Protein AF-A0A6G1DMB4-F1 (afdb_monomer_lite)

Foldseek 3Di:
DVVLVVVVVVQVVVCVVVVHPDDDCVVSVVLVVLQVCCCPVPVDGSVVSVVVVVVVVVVVPDPDDPDPPPDDPPPPDDDD

Organism: NCBI:txid110450

Sequence (80 aa):
MVECTKQTIGALRDAAVRGRREVEIGAHMTRLTGDIISRTEFNTSYDTGKRIFTYSRTCTASPPAPAATSGSPAARRHLT

pLDDT: mean 78.77, std 15.19, range [46.91, 94.94]

Structure (mmCIF, N/CA/C/O backbone):
data_AF-A0A6G1DMB4-F1
#
_entry.id   AF-A0A6G1DMB4-F1
#
loop_
_atom_site.group_PDB
_atom_site.id
_atom_site.type_symbol
_atom_site.label_atom_id
_atom_site.label_alt_id
_atom_site.label_comp_id
_atom_site.label_asym_id
_atom_site.label_entity_id
_atom_site.label_seq_id
_atom_site.pdbx_PDB_ins_code
_atom_site.Cartn_x
_atom_site.Cartn_y
_atom_site.Cartn_z
_atom_site.occupancy
_atom_site.B_iso_or_equiv
_atom_site.auth_seq_id
_atom_site.auth_comp_id
_atom_site.auth_asym_id
_atom_site.auth_atom_id
_atom_site.pdbx_PDB_model_num
ATOM 1 N N . MET A 1 1 ? -6.718 -4.852 1.112 1.00 68.06 1 MET A N 1
ATOM 2 C CA . MET A 1 1 ? -5.539 -5.744 1.112 1.00 68.06 1 MET A CA 1
ATOM 3 C C . MET A 1 1 ? -5.219 -6.264 -0.284 1.00 68.06 1 MET A C 1
ATOM 5 O O . MET A 1 1 ? -4.240 -5.795 -0.842 1.00 68.06 1 MET A O 1
ATOM 9 N N . VAL A 1 2 ? -6.056 -7.108 -0.904 1.00 78.94 2 VAL A N 1
ATOM 10 C CA . VAL A 1 2 ? -5.780 -7.683 -2.245 1.00 78.94 2 VAL A CA 1
ATOM 11 C C . VAL A 1 2 ? -5.543 -6.618 -3.329 1.00 78.94 2 VAL A C 1
ATOM 13 O O . VAL A 1 2 ? -4.588 -6.724 -4.091 1.00 78.94 2 VAL A O 1
ATOM 16 N N . GLU A 1 3 ? -6.348 -5.555 -3.360 1.00 80.81 3 GLU A N 1
ATOM 17 C CA . GLU A 1 3 ? -6.205 -4.491 -4.368 1.00 80.81 3 GLU A CA 1
ATOM 18 C C . GLU A 1 3 ? -4.918 -3.668 -4.215 1.00 80.81 3 GLU A C 1
ATOM 20 O O . GLU A 1 3 ? -4.286 -3.325 -5.211 1.00 80.81 3 GLU A O 1
ATOM 25 N N . CYS A 1 4 ? -4.471 -3.407 -2.981 1.00 78.75 4 CYS A N 1
ATOM 26 C CA . CYS A 1 4 ? -3.202 -2.713 -2.743 1.00 78.75 4 CYS A CA 1
ATOM 27 C C . CYS A 1 4 ? -2.024 -3.559 -3.242 1.00 78.75 4 CYS A C 1
ATOM 29 O O . CYS A 1 4 ? -1.144 -3.049 -3.927 1.00 78.75 4 CYS A O 1
ATOM 31 N N . THR A 1 5 ? -2.042 -4.863 -2.957 1.00 84.75 5 THR A N 1
ATOM 32 C CA . THR A 1 5 ? -1.012 -5.802 -3.414 1.00 84.75 5 THR A CA 1
ATOM 33 C C . THR A 1 5 ? -0.992 -5.931 -4.938 1.00 84.75 5 THR A C 1
ATOM 35 O O . THR A 1 5 ? 0.084 -5.911 -5.533 1.00 84.75 5 THR A O 1
ATOM 38 N N . LYS A 1 6 ? -2.161 -6.001 -5.592 1.00 89.50 6 LYS A N 1
ATOM 39 C CA . LYS A 1 6 ? -2.265 -6.010 -7.062 1.00 89.50 6 LYS A CA 1
ATOM 40 C C . LYS A 1 6 ? -1.645 -4.757 -7.685 1.00 89.50 6 LYS A C 1
ATOM 42 O O . LYS A 1 6 ? -0.906 -4.881 -8.657 1.00 89.50 6 LYS A O 1
ATOM 47 N N . GLN A 1 7 ? -1.899 -3.578 -7.110 1.00 86.31 7 GLN A N 1
ATOM 48 C CA . GLN A 1 7 ? -1.305 -2.318 -7.573 1.00 86.31 7 GLN A CA 1
ATOM 49 C C . GLN A 1 7 ? 0.223 -2.332 -7.454 1.00 86.31 7 GLN A C 1
ATOM 51 O O . GLN A 1 7 ? 0.901 -1.973 -8.413 1.00 86.31 7 GLN A O 1
ATOM 56 N N . THR A 1 8 ? 0.772 -2.807 -6.331 1.00 87.06 8 THR A N 1
ATOM 57 C CA . THR A 1 8 ? 2.229 -2.931 -6.151 1.00 87.06 8 THR A CA 1
ATOM 58 C C . THR A 1 8 ? 2.843 -3.887 -7.170 1.00 87.06 8 THR A C 1
ATOM 60 O O . THR A 1 8 ? 3.843 -3.560 -7.800 1.00 87.06 8 THR A O 1
ATOM 63 N N . ILE A 1 9 ? 2.236 -5.061 -7.373 1.00 90.75 9 ILE A N 1
ATOM 64 C CA . ILE A 1 9 ? 2.718 -6.046 -8.353 1.00 90.75 9 ILE A CA 1
ATOM 65 C C . ILE A 1 9 ? 2.662 -5.470 -9.772 1.00 90.75 9 ILE A C 1
ATOM 67 O O . ILE A 1 9 ? 3.590 -5.687 -10.549 1.00 90.75 9 ILE A O 1
ATOM 71 N N . GLY A 1 10 ? 1.606 -4.723 -10.107 1.00 90.94 10 GLY A N 1
ATOM 72 C CA . GLY A 1 10 ? 1.503 -4.000 -11.374 1.00 90.94 10 GLY A CA 1
ATOM 73 C C . GLY A 1 10 ? 2.656 -3.013 -11.562 1.00 90.94 10 GLY A C 1
ATOM 74 O O . GLY A 1 10 ? 3.382 -3.107 -12.546 1.00 90.94 10 GLY A O 1
ATOM 75 N N . ALA A 1 11 ? 2.901 -2.152 -10.570 1.00 87.38 11 ALA A N 1
ATOM 76 C CA . ALA A 1 11 ? 3.996 -1.182 -10.606 1.00 87.38 11 ALA A CA 1
ATOM 77 C C . ALA A 1 11 ? 5.379 -1.849 -10.752 1.00 87.38 11 ALA A C 1
ATOM 79 O O . ALA A 1 11 ? 6.216 -1.377 -11.521 1.00 87.38 11 ALA A O 1
ATOM 80 N N . LEU A 1 12 ? 5.608 -2.974 -10.064 1.00 89.88 12 LEU A N 1
ATOM 81 C CA . LEU A 1 12 ? 6.843 -3.756 -10.183 1.00 89.88 12 LEU A CA 1
ATOM 82 C C . LEU A 1 12 ? 7.014 -4.353 -11.586 1.00 89.88 12 LEU A C 1
ATOM 84 O O . LEU A 1 12 ? 8.104 -4.285 -12.153 1.00 89.88 12 LEU A O 1
ATOM 88 N N . ARG A 1 13 ? 5.945 -4.912 -12.165 1.00 93.19 13 ARG A N 1
ATOM 89 C CA . ARG A 1 13 ? 5.967 -5.458 -13.532 1.00 93.19 13 ARG A CA 1
ATOM 90 C C . ARG A 1 13 ? 6.260 -4.372 -14.560 1.00 93.19 13 ARG A C 1
ATOM 92 O O . ARG A 1 13 ? 7.129 -4.564 -15.406 1.00 93.19 13 ARG A O 1
ATOM 99 N N . ASP A 1 14 ? 5.594 -3.229 -14.458 1.00 92.50 14 ASP A N 1
ATOM 100 C CA . ASP A 1 14 ? 5.790 -2.112 -15.384 1.00 92.50 14 ASP A CA 1
ATOM 101 C C . ASP A 1 14 ? 7.209 -1.545 -15.299 1.00 92.50 14 ASP A C 1
ATOM 103 O O . ASP A 1 14 ? 7.821 -1.221 -16.319 1.00 92.50 14 ASP A O 1
ATOM 107 N N . ALA A 1 15 ? 7.761 -1.446 -14.089 1.00 89.88 15 ALA A N 1
ATOM 108 C CA . ALA A 1 15 ? 9.140 -1.028 -13.889 1.00 89.88 15 ALA A CA 1
ATOM 109 C C . ALA A 1 15 ? 10.136 -2.019 -14.508 1.00 89.88 15 ALA A C 1
ATOM 111 O O . ALA A 1 15 ? 11.066 -1.586 -15.192 1.00 89.88 15 ALA A O 1
ATOM 112 N N . ALA A 1 16 ? 9.901 -3.325 -14.341 1.00 91.12 16 ALA A N 1
ATOM 113 C CA . ALA A 1 16 ? 10.723 -4.371 -14.941 1.00 91.12 16 ALA A CA 1
ATOM 114 C C . ALA A 1 16 ? 10.688 -4.316 -16.478 1.00 91.12 16 ALA A C 1
ATOM 116 O O . ALA A 1 16 ? 11.741 -4.340 -17.112 1.00 91.12 16 ALA A O 1
ATOM 117 N N . VAL A 1 17 ? 9.502 -4.154 -17.083 1.00 94.94 17 VAL A N 1
ATOM 118 C CA . VAL A 1 17 ? 9.345 -3.996 -18.545 1.00 94.94 17 VAL A CA 1
ATOM 119 C C . VAL A 1 17 ? 10.086 -2.758 -19.060 1.00 94.94 17 VAL A C 1
ATOM 121 O O . VAL A 1 17 ? 10.657 -2.780 -20.146 1.00 94.94 17 VAL A O 1
ATOM 124 N N . ARG A 1 18 ? 10.131 -1.680 -18.271 1.00 94.06 18 ARG A N 1
ATOM 125 C CA . ARG A 1 18 ? 10.858 -0.443 -18.603 1.00 94.06 18 ARG A CA 1
ATOM 126 C C . ARG A 1 18 ? 12.361 -0.510 -18.297 1.00 94.06 18 ARG A C 1
ATOM 128 O O . ARG A 1 18 ? 13.033 0.515 -18.388 1.00 94.06 18 ARG A O 1
ATOM 135 N N . GLY A 1 19 ? 12.887 -1.673 -17.902 1.00 92.88 19 GLY A N 1
ATOM 136 C CA . GLY A 1 19 ? 14.304 -1.870 -17.585 1.00 92.88 19 GLY A CA 1
ATOM 137 C C . GLY A 1 19 ? 14.773 -1.155 -16.314 1.00 92.88 19 GLY A C 1
ATOM 138 O O . GLY A 1 19 ? 15.977 -0.992 -16.106 1.00 92.88 19 GLY A O 1
ATOM 139 N N . ARG A 1 20 ? 13.848 -0.704 -15.456 1.00 90.06 20 ARG A N 1
ATOM 140 C CA . ARG A 1 20 ? 14.203 -0.121 -14.158 1.00 90.06 20 ARG A CA 1
ATOM 141 C C . ARG A 1 20 ? 14.594 -1.234 -13.195 1.00 90.06 20 ARG A C 1
ATOM 143 O O . ARG A 1 20 ? 13.922 -2.257 -13.112 1.00 90.06 20 ARG A O 1
ATOM 150 N N . ARG A 1 21 ? 15.672 -1.006 -12.445 1.00 87.31 21 ARG A N 1
ATOM 151 C CA . ARG A 1 21 ? 16.175 -1.940 -11.424 1.00 87.31 21 ARG A CA 1
ATOM 152 C C . ARG A 1 21 ? 15.664 -1.635 -10.014 1.00 87.31 21 ARG A C 1
ATOM 154 O O . ARG A 1 21 ? 15.795 -2.479 -9.139 1.00 87.31 21 ARG A O 1
ATOM 161 N N . GLU A 1 22 ? 15.052 -0.468 -9.817 1.00 87.56 22 GLU A N 1
ATOM 162 C CA . GLU A 1 22 ? 14.553 0.007 -8.524 1.00 87.56 22 GLU A CA 1
ATOM 163 C C . GLU A 1 22 ? 13.144 0.596 -8.664 1.00 87.56 22 GLU A C 1
ATOM 165 O O . GLU A 1 22 ? 12.807 1.208 -9.686 1.00 87.56 22 GLU A O 1
ATOM 170 N N . VAL A 1 23 ? 12.317 0.396 -7.632 1.00 84.56 23 VAL A N 1
ATOM 171 C CA . VAL A 1 23 ? 10.918 0.840 -7.575 1.00 84.56 23 VAL A CA 1
ATOM 172 C C . VAL A 1 23 ? 10.601 1.353 -6.178 1.00 84.56 23 VAL A C 1
ATOM 174 O O . VAL A 1 23 ? 10.892 0.686 -5.187 1.00 84.56 23 VAL A O 1
ATOM 177 N N . GLU A 1 24 ? 9.959 2.516 -6.106 1.00 87.19 24 GLU A N 1
ATOM 178 C CA . GLU A 1 24 ? 9.458 3.075 -4.853 1.00 87.19 24 GLU A CA 1
ATOM 179 C C . GLU A 1 24 ? 8.262 2.255 -4.347 1.00 87.19 24 GLU A C 1
ATOM 181 O O . GLU A 1 24 ? 7.208 2.209 -4.985 1.00 87.19 24 GLU A O 1
ATOM 186 N N . ILE A 1 25 ? 8.418 1.606 -3.190 1.00 88.56 25 ILE A N 1
ATOM 187 C CA . ILE A 1 25 ? 7.372 0.775 -2.571 1.00 88.56 25 ILE A CA 1
ATOM 188 C C . ILE A 1 25 ? 6.790 1.384 -1.291 1.00 88.56 25 ILE A C 1
ATOM 190 O O . ILE A 1 25 ? 5.784 0.884 -0.788 1.00 88.56 25 ILE A O 1
ATOM 194 N N . GLY A 1 26 ? 7.377 2.454 -0.748 1.00 90.31 26 GLY A N 1
ATOM 195 C CA . GLY A 1 26 ? 7.019 3.011 0.556 1.00 90.31 26 GLY A CA 1
ATOM 196 C C . GLY A 1 26 ? 5.563 3.463 0.630 1.00 90.31 26 GLY A C 1
ATOM 197 O O . GLY A 1 26 ? 4.863 3.157 1.598 1.00 90.31 26 GLY A O 1
ATOM 198 N N . ALA A 1 27 ? 5.054 4.105 -0.424 1.00 87.81 27 ALA A N 1
ATOM 199 C CA . ALA A 1 27 ? 3.646 4.498 -0.511 1.00 87.81 27 ALA A CA 1
ATOM 200 C C . ALA A 1 27 ? 2.695 3.285 -0.494 1.00 87.81 27 ALA A C 1
ATOM 202 O O . ALA A 1 27 ? 1.669 3.295 0.193 1.00 87.81 27 ALA A O 1
ATOM 203 N N . HIS A 1 28 ? 3.060 2.210 -1.197 1.00 87.75 28 HIS A N 1
ATOM 204 C CA . HIS A 1 28 ? 2.295 0.965 -1.208 1.00 87.75 28 HIS A CA 1
ATOM 205 C C . HIS A 1 28 ? 2.309 0.277 0.161 1.00 87.75 28 HIS A C 1
ATOM 207 O O . HIS A 1 28 ? 1.258 -0.149 0.642 1.00 87.75 28 HIS A O 1
ATOM 213 N N . MET A 1 29 ? 3.472 0.221 0.814 1.00 90.19 29 MET A N 1
ATOM 214 C CA . MET A 1 29 ? 3.616 -0.355 2.152 1.00 90.19 29 MET A CA 1
ATOM 215 C C . MET A 1 29 ? 2.844 0.450 3.194 1.00 90.19 29 MET A C 1
ATOM 217 O O . MET A 1 29 ? 2.129 -0.125 4.006 1.00 90.19 29 MET A O 1
ATOM 221 N N . THR A 1 30 ? 2.890 1.779 3.119 1.00 91.19 30 THR A N 1
ATOM 222 C CA . THR A 1 30 ? 2.121 2.667 4.001 1.00 91.19 30 THR A CA 1
ATOM 223 C C . THR A 1 30 ? 0.622 2.393 3.891 1.00 91.19 30 THR A C 1
ATOM 225 O O . THR A 1 30 ? -0.079 2.304 4.903 1.00 91.19 30 THR A O 1
ATOM 228 N N . ARG A 1 31 ? 0.118 2.224 2.663 1.00 88.88 31 ARG A N 1
ATOM 229 C CA . ARG A 1 31 ? -1.291 1.900 2.432 1.00 88.88 31 ARG A CA 1
ATOM 230 C C . ARG A 1 31 ? -1.640 0.506 2.941 1.00 88.88 31 ARG A C 1
ATOM 232 O O . ARG A 1 31 ? -2.638 0.377 3.639 1.00 88.88 31 ARG A O 1
ATOM 239 N N . LEU A 1 32 ? -0.828 -0.508 2.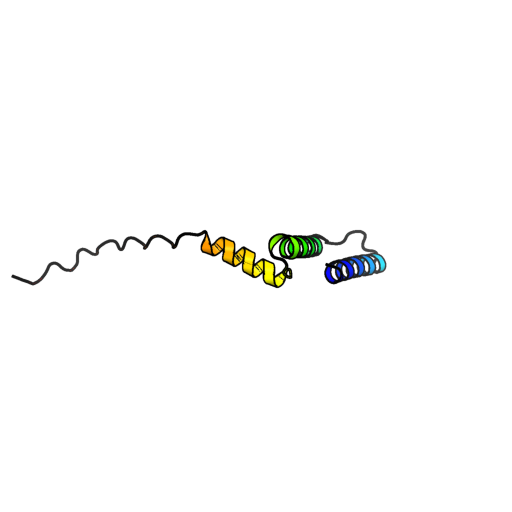636 1.00 89.94 32 LEU A N 1
ATOM 240 C CA . LEU A 1 32 ? -1.053 -1.885 3.085 1.00 89.94 32 LEU A CA 1
ATOM 241 C C . LEU A 1 32 ? -1.073 -1.988 4.614 1.00 89.94 32 LEU A C 1
ATOM 243 O O . LEU A 1 32 ? -2.017 -2.544 5.169 1.00 89.94 32 LEU A O 1
ATOM 247 N N . THR A 1 33 ? -0.075 -1.413 5.287 1.00 90.62 33 THR A N 1
ATOM 248 C CA . THR A 1 33 ? 0.023 -1.400 6.751 1.00 90.62 33 THR A CA 1
ATOM 249 C C . THR A 1 33 ? -1.189 -0.726 7.378 1.00 90.62 33 THR A C 1
ATOM 251 O O . THR A 1 33 ? -1.791 -1.272 8.300 1.00 90.62 33 THR A O 1
ATOM 254 N N . GLY A 1 34 ? -1.607 0.428 6.855 1.00 89.88 34 GLY A N 1
ATOM 255 C CA . GLY A 1 34 ? -2.800 1.090 7.369 1.00 89.88 34 GLY A CA 1
ATOM 256 C C . GLY A 1 34 ? -4.081 0.286 7.135 1.00 89.88 34 GLY A C 1
ATOM 257 O O . GLY A 1 34 ? -4.965 0.303 7.986 1.00 89.88 34 GLY A O 1
ATOM 258 N N . ASP A 1 35 ? -4.190 -0.431 6.016 1.00 89.69 35 ASP A N 1
ATOM 259 C CA . ASP A 1 35 ? -5.318 -1.323 5.722 1.00 89.69 35 ASP A CA 1
ATOM 260 C C . ASP A 1 35 ? -5.368 -2.510 6.705 1.00 89.69 35 ASP A C 1
ATOM 262 O O . ASP A 1 35 ? -6.457 -2.916 7.105 1.00 89.69 35 ASP A O 1
ATOM 266 N N . ILE A 1 36 ? -4.208 -3.043 7.119 1.00 91.19 36 ILE A N 1
ATOM 267 C CA . ILE A 1 36 ? -4.100 -4.090 8.149 1.00 91.19 36 ILE A CA 1
ATOM 268 C C . ILE A 1 36 ? -4.572 -3.546 9.496 1.00 91.19 36 ILE A C 1
ATOM 270 O O . ILE A 1 36 ? -5.535 -4.075 10.039 1.00 91.19 36 ILE A O 1
ATOM 274 N N . ILE A 1 37 ? -3.973 -2.454 9.983 1.00 91.00 37 ILE A N 1
ATOM 275 C CA . ILE A 1 37 ? -4.324 -1.840 11.277 1.00 91.00 37 ILE A CA 1
ATOM 276 C C . ILE A 1 37 ? -5.818 -1.506 11.331 1.00 91.00 37 ILE A C 1
ATOM 278 O O . ILE A 1 37 ? -6.506 -1.813 12.300 1.00 91.00 37 ILE A O 1
ATOM 282 N N . SER A 1 38 ? -6.349 -0.908 10.262 1.00 92.38 38 SER A N 1
ATOM 283 C CA . SER A 1 38 ? -7.760 -0.512 10.208 1.00 92.38 38 SER A CA 1
ATOM 284 C C . SER A 1 38 ? -8.704 -1.709 10.320 1.00 92.38 38 SER A C 1
ATOM 286 O O . SER A 1 38 ? -9.773 -1.592 10.921 1.00 92.38 38 SER A O 1
ATOM 288 N N . ARG A 1 39 ? -8.314 -2.862 9.765 1.00 90.25 39 ARG A N 1
ATOM 289 C CA . ARG A 1 39 ? -9.091 -4.101 9.841 1.00 90.25 39 ARG A CA 1
ATOM 290 C C . ARG A 1 39 ? -8.920 -4.819 11.174 1.00 90.25 39 ARG A C 1
ATOM 292 O O . ARG A 1 39 ? -9.908 -5.341 11.668 1.00 90.25 39 ARG A O 1
ATOM 299 N N . THR A 1 40 ? -7.714 -4.863 11.738 1.00 92.88 40 THR A N 1
ATOM 300 C CA . THR A 1 40 ? -7.463 -5.587 12.994 1.00 92.88 40 THR A CA 1
ATOM 301 C C . THR A 1 40 ? -8.039 -4.849 14.193 1.00 92.88 40 THR A C 1
ATOM 303 O O . THR A 1 40 ? -8.737 -5.459 14.992 1.00 92.88 40 THR A O 1
ATOM 306 N N . GLU A 1 41 ? -7.811 -3.538 14.281 1.00 90.25 41 GLU A N 1
ATOM 307 C CA . GLU A 1 41 ? -8.192 -2.747 15.457 1.00 90.25 41 GLU A CA 1
ATOM 308 C C . GLU A 1 41 ? -9.640 -2.263 15.394 1.00 90.25 41 GLU A C 1
ATOM 310 O O . GLU A 1 41 ? -10.314 -2.151 16.415 1.00 90.25 41 GLU A O 1
ATOM 315 N N . PHE A 1 42 ? -10.131 -1.961 14.189 1.00 88.44 42 PHE A N 1
ATOM 316 C CA . PHE A 1 42 ? -11.421 -1.290 14.015 1.00 88.44 42 PHE A CA 1
ATOM 317 C C . PHE A 1 42 ? -12.399 -2.059 13.123 1.00 88.44 42 PHE A C 1
ATOM 319 O O . PHE A 1 42 ? -13.535 -1.620 12.960 1.00 88.44 42 PHE A O 1
ATOM 326 N N . ASN A 1 43 ? -11.985 -3.181 12.521 1.00 91.81 43 ASN A N 1
ATOM 327 C CA . ASN A 1 43 ? -12.766 -3.910 11.515 1.00 91.81 43 ASN A CA 1
ATOM 328 C C . ASN A 1 43 ? -13.272 -3.005 10.368 1.00 91.81 43 ASN A C 1
ATOM 330 O O . ASN A 1 43 ? -14.406 -3.114 9.902 1.00 91.81 43 ASN A O 1
ATOM 334 N N . THR A 1 44 ? -12.427 -2.074 9.912 1.00 91.56 44 THR A N 1
ATOM 335 C CA . THR A 1 44 ? -12.757 -1.088 8.868 1.00 91.56 44 THR A CA 1
ATOM 336 C C . THR A 1 44 ? -11.748 -1.082 7.713 1.00 91.56 44 THR A C 1
ATOM 338 O O . THR A 1 44 ? -10.709 -1.738 7.755 1.00 91.56 44 THR A O 1
ATOM 341 N N . SER A 1 45 ? -12.051 -0.342 6.640 1.00 89.12 45 SER A N 1
ATOM 342 C CA . SER A 1 45 ? -11.108 -0.073 5.543 1.00 89.12 45 SER A CA 1
ATOM 343 C C . SER A 1 45 ? -10.06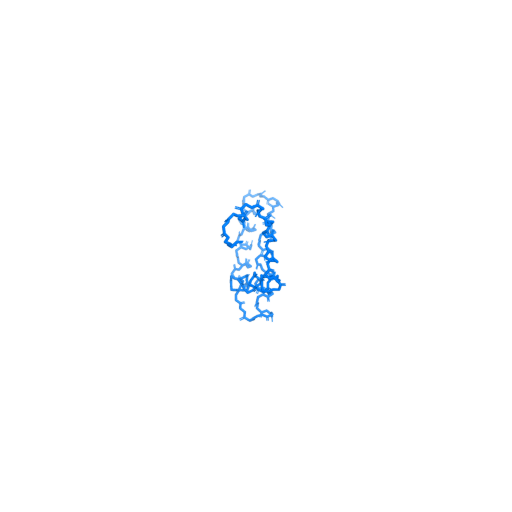7 0.982 5.924 1.00 89.12 45 SER A C 1
ATOM 345 O O . SER A 1 45 ? -10.334 1.810 6.790 1.00 89.12 45 SER A O 1
ATOM 347 N N . TYR A 1 46 ? -8.928 1.030 5.221 1.00 86.94 46 TYR A N 1
ATOM 348 C CA . TYR A 1 46 ? -7.898 2.063 5.405 1.00 86.94 46 TYR A CA 1
ATOM 349 C C . TYR A 1 46 ? -8.434 3.502 5.463 1.00 86.94 46 TYR A C 1
ATOM 351 O O . TYR A 1 46 ? -8.072 4.257 6.362 1.00 86.94 46 TYR A O 1
ATOM 359 N N . ASP A 1 47 ? -9.309 3.900 4.533 1.00 89.06 47 ASP A N 1
ATOM 360 C CA . ASP A 1 47 ? -9.852 5.266 4.499 1.00 89.06 47 ASP A CA 1
ATOM 361 C C . ASP A 1 47 ? -10.751 5.566 5.706 1.00 89.06 47 ASP A C 1
ATOM 363 O O . ASP A 1 47 ? -10.753 6.677 6.238 1.00 89.06 47 ASP A O 1
ATOM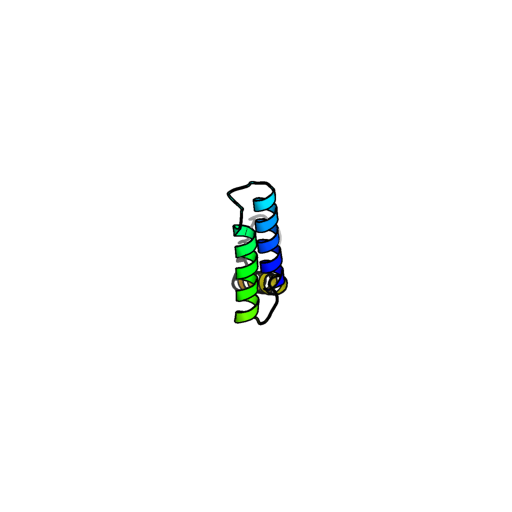 367 N N . THR A 1 48 ? -11.488 4.564 6.191 1.00 89.56 48 THR A N 1
ATOM 368 C CA . THR A 1 48 ? -12.296 4.715 7.404 1.00 89.56 48 THR A CA 1
ATOM 369 C C . THR A 1 48 ? -11.425 4.717 8.653 1.00 89.56 48 THR A C 1
ATOM 371 O O . THR A 1 48 ? -11.567 5.619 9.476 1.00 89.56 48 THR A O 1
ATOM 374 N N . GLY A 1 49 ? -10.470 3.795 8.755 1.00 87.31 49 GLY A N 1
ATOM 375 C CA . GLY A 1 49 ? -9.531 3.720 9.867 1.00 87.31 49 GLY A CA 1
ATOM 376 C C . GLY A 1 49 ? -8.647 4.958 9.991 1.00 87.31 49 GLY A C 1
ATOM 377 O O . GLY A 1 49 ? -8.411 5.407 11.106 1.00 87.31 49 GLY A O 1
ATOM 378 N N . LYS A 1 50 ? -8.252 5.609 8.884 1.00 87.56 50 LYS A N 1
ATOM 379 C CA . LYS A 1 50 ? -7.588 6.925 8.938 1.00 87.56 50 LYS A CA 1
ATOM 380 C C . LYS A 1 50 ? -8.412 7.957 9.689 1.00 87.56 50 LYS A C 1
ATOM 382 O O . LYS A 1 50 ? -7.880 8.642 10.553 1.00 87.56 50 LYS A O 1
ATOM 387 N N . ARG A 1 51 ? -9.702 8.072 9.362 1.00 90.19 51 ARG A N 1
ATOM 388 C CA . ARG A 1 51 ? -10.597 9.036 10.018 1.00 90.19 51 ARG A CA 1
ATOM 389 C C . ARG A 1 51 ? -10.748 8.711 11.499 1.00 90.19 51 ARG A C 1
ATOM 391 O O . ARG A 1 51 ? -10.689 9.625 12.311 1.00 90.19 51 ARG A O 1
ATOM 398 N N . ILE A 1 52 ? -10.874 7.428 11.841 1.00 87.12 52 ILE A N 1
ATOM 399 C CA . ILE A 1 52 ? -10.941 6.962 13.232 1.00 87.12 52 ILE A CA 1
ATOM 400 C C . ILE A 1 52 ? -9.649 7.309 13.977 1.00 87.12 52 ILE A C 1
ATOM 402 O O . ILE A 1 52 ? -9.711 7.872 15.063 1.00 87.12 52 ILE A O 1
ATOM 406 N N . PHE A 1 53 ? -8.483 7.050 13.387 1.00 81.62 53 PHE A N 1
ATOM 407 C CA . PHE A 1 53 ? -7.190 7.357 13.995 1.00 81.62 53 PHE A CA 1
ATOM 408 C C . PHE A 1 53 ? -6.991 8.865 14.194 1.00 81.62 53 PHE A C 1
ATOM 410 O O . PHE A 1 53 ? -6.575 9.303 15.267 1.00 81.62 53 PHE A O 1
ATOM 417 N N . THR A 1 54 ? -7.335 9.679 13.191 1.00 84.06 54 THR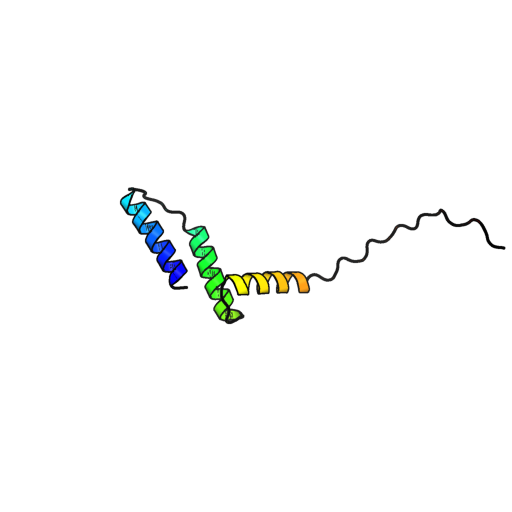 A N 1
ATOM 418 C CA . THR A 1 54 ? -7.310 11.143 13.306 1.00 84.06 54 THR A CA 1
ATOM 419 C C . THR A 1 54 ? -8.248 11.617 14.410 1.00 84.06 54 THR A C 1
ATOM 421 O O . THR A 1 54 ? -7.817 12.372 15.277 1.00 84.06 54 THR A O 1
ATOM 424 N N . TYR A 1 55 ? -9.493 11.135 14.417 1.00 79.88 55 TYR A N 1
ATOM 425 C CA . TYR A 1 55 ? -10.489 11.494 15.422 1.00 79.88 55 TYR A CA 1
ATOM 426 C C . TYR A 1 55 ? -10.048 11.095 16.836 1.00 79.88 55 TYR A C 1
ATOM 428 O O . TYR A 1 55 ? -10.059 11.921 17.747 1.00 79.88 55 TYR A O 1
ATOM 436 N N . SER A 1 56 ? -9.572 9.857 17.005 1.00 72.31 56 SER A N 1
ATOM 437 C CA . SER A 1 56 ? -9.042 9.340 18.268 1.00 72.31 56 SER A CA 1
ATOM 438 C C . SER A 1 56 ? -7.923 10.224 18.806 1.00 72.31 56 SER A C 1
ATOM 440 O O . SER A 1 56 ? -7.887 10.507 19.999 1.00 72.31 56 SER A O 1
ATOM 442 N N . ARG A 1 57 ? -7.029 10.700 17.935 1.00 75.69 57 ARG A N 1
ATOM 443 C CA . ARG A 1 57 ? -5.920 11.575 18.319 1.00 75.69 57 ARG A CA 1
ATOM 444 C C . ARG A 1 57 ? -6.390 12.985 18.697 1.00 75.69 57 ARG A C 1
ATOM 446 O O . ARG A 1 57 ? -5.804 13.604 19.583 1.00 75.69 57 ARG A O 1
ATOM 453 N N . THR A 1 58 ? -7.433 13.499 18.045 1.00 75.75 58 THR A N 1
ATOM 454 C CA . THR A 1 58 ? -7.989 14.828 18.344 1.00 75.75 58 THR A CA 1
ATOM 455 C C . THR A 1 58 ? -8.871 14.850 19.588 1.00 75.75 58 THR A C 1
ATOM 457 O O . THR A 1 58 ? -8.895 15.863 20.271 1.00 75.75 58 THR A O 1
ATOM 460 N N . CYS A 1 59 ? -9.547 13.751 19.935 1.00 60.31 59 CYS A N 1
ATOM 461 C CA . CYS A 1 59 ? -10.349 13.674 21.161 1.00 60.31 59 CYS A CA 1
ATOM 462 C C . CYS A 1 59 ? -9.508 13.509 22.433 1.00 60.31 59 CYS A C 1
ATOM 464 O O . CYS A 1 59 ? -9.956 13.900 23.505 1.00 60.31 59 CYS A O 1
ATOM 466 N N . THR A 1 60 ? -8.287 12.971 22.333 1.00 58.91 60 THR A N 1
ATOM 467 C CA . THR A 1 60 ? -7.339 12.918 23.462 1.00 58.91 60 THR A CA 1
ATOM 468 C C . THR A 1 60 ? -6.586 14.229 23.684 1.00 58.91 60 THR A C 1
ATOM 470 O O . THR A 1 60 ? -5.922 14.389 24.706 1.00 58.91 60 THR A O 1
ATOM 473 N N . ALA A 1 61 ? -6.662 15.171 22.739 1.00 59.06 61 ALA A N 1
ATOM 474 C CA . ALA A 1 61 ? -6.204 16.528 22.976 1.00 59.06 61 ALA A CA 1
ATOM 475 C C . ALA A 1 61 ? -7.296 17.250 23.773 1.00 59.06 61 ALA A C 1
ATOM 477 O O . ALA A 1 61 ? -8.329 17.622 23.218 1.00 59.06 61 ALA A O 1
ATOM 478 N N . SER A 1 62 ? -7.082 17.428 25.082 1.00 58.97 62 SER A N 1
ATOM 479 C CA . SER A 1 62 ? -7.868 18.372 25.883 1.00 58.97 62 SER A CA 1
ATOM 480 C C . SER A 1 62 ? -8.047 19.684 25.108 1.00 58.97 62 SER A C 1
ATOM 482 O O . SER A 1 62 ? -7.103 20.105 24.428 1.00 58.97 62 SER A O 1
ATOM 484 N N . PRO A 1 63 ? -9.219 20.343 25.193 1.00 65.62 63 PRO A N 1
ATOM 485 C CA . PRO A 1 63 ? -9.415 21.625 24.531 1.00 65.62 63 PRO A CA 1
ATOM 486 C C . PRO A 1 63 ? -8.277 22.579 24.924 1.00 65.62 63 PRO A C 1
ATOM 488 O O . PRO A 1 63 ? -7.856 22.558 26.088 1.00 65.62 63 PRO A O 1
ATOM 491 N N . PRO A 1 64 ? -7.748 23.387 23.983 1.00 61.22 64 PRO A N 1
ATOM 492 C CA . PRO A 1 64 ? -6.743 24.380 24.328 1.00 61.22 64 PRO A CA 1
ATOM 493 C C . PRO A 1 64 ? -7.309 25.244 25.454 1.00 61.22 64 PRO A C 1
ATOM 495 O O . PRO A 1 64 ? -8.426 25.755 25.339 1.00 61.22 64 PRO A O 1
ATOM 498 N N . ALA A 1 65 ? -6.565 25.343 26.562 1.00 60.75 65 ALA A N 1
ATOM 499 C CA . ALA A 1 65 ? -6.944 26.182 27.690 1.00 60.75 65 ALA A CA 1
ATOM 500 C C . ALA A 1 65 ? -7.318 27.575 27.154 1.00 60.75 65 ALA A C 1
ATOM 502 O O . ALA A 1 65 ? -6.584 28.094 26.303 1.00 60.75 65 ALA A O 1
ATOM 503 N N . PRO A 1 66 ? -8.455 28.162 27.578 1.00 59.25 66 PRO A N 1
ATOM 504 C CA . PRO A 1 66 ? -8.873 29.456 27.066 1.00 59.25 66 PRO A CA 1
ATOM 505 C C . PRO A 1 66 ? -7.730 30.443 27.284 1.00 59.25 66 PRO A C 1
ATOM 507 O O . PRO A 1 66 ? -7.214 30.565 28.397 1.00 59.25 66 PRO A O 1
ATOM 510 N N . ALA A 1 67 ? -7.301 31.090 26.197 1.00 59.28 67 ALA A N 1
ATOM 511 C CA . ALA A 1 67 ? -6.273 32.112 26.248 1.00 59.28 67 ALA A CA 1
ATOM 512 C C . ALA A 1 67 ? -6.675 33.112 27.331 1.00 59.28 67 ALA A C 1
ATOM 514 O O . ALA A 1 67 ? -7.760 33.691 27.260 1.00 59.28 67 ALA A O 1
ATOM 515 N N . ALA A 1 68 ? -5.833 33.256 28.356 1.00 53.84 68 ALA A N 1
ATOM 516 C CA . ALA A 1 68 ? -6.029 34.242 29.398 1.00 53.84 68 ALA A CA 1
ATOM 517 C C . ALA A 1 68 ? -6.162 35.603 28.712 1.00 53.84 68 ALA A C 1
ATOM 519 O O . ALA A 1 68 ? -5.182 36.161 28.220 1.00 53.84 68 ALA A O 1
ATOM 520 N N . THR A 1 69 ? -7.390 36.111 28.619 1.00 55.78 69 THR A N 1
ATOM 521 C CA . THR A 1 69 ? -7.645 37.481 28.204 1.00 55.78 69 THR A CA 1
ATOM 522 C C . THR A 1 69 ? -6.982 38.354 29.252 1.00 55.78 69 THR A C 1
ATOM 524 O O . THR A 1 69 ? -7.504 38.514 30.356 1.00 55.78 69 THR A O 1
ATOM 527 N N . SER A 1 70 ? -5.795 38.862 28.930 1.00 55.91 70 SER A N 1
ATOM 528 C CA . SER A 1 70 ? -5.150 39.930 29.673 1.00 55.91 70 SER A CA 1
ATOM 529 C C . SER A 1 70 ? -6.169 41.056 29.802 1.00 55.91 70 SER A C 1
ATOM 531 O O . SER A 1 70 ? -6.558 41.661 28.800 1.00 55.91 70 SER A O 1
ATOM 533 N N . GLY A 1 71 ? -6.661 41.277 31.020 1.00 50.03 71 GLY A N 1
ATOM 534 C CA . GLY A 1 71 ? -7.585 42.357 31.317 1.00 50.03 71 GLY A CA 1
ATOM 535 C C . GLY A 1 71 ? -6.984 43.681 30.860 1.00 50.03 71 GLY A C 1
ATOM 536 O O . GLY A 1 71 ? -5.944 44.104 31.358 1.00 50.03 71 GLY A O 1
ATOM 537 N N . SER A 1 72 ? -7.641 44.323 29.900 1.00 49.38 72 SER A N 1
ATOM 538 C CA . SER A 1 72 ? -7.397 45.7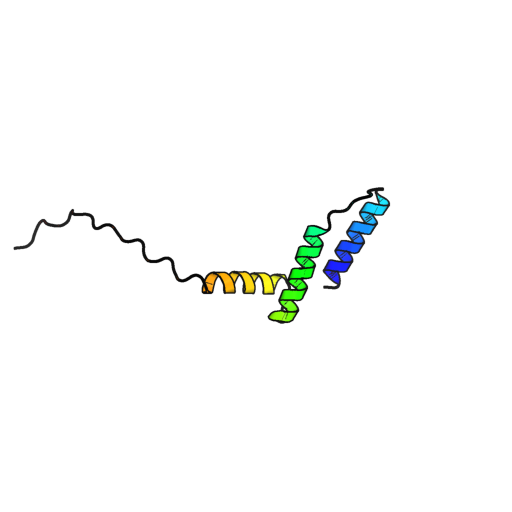21 29.569 1.00 49.38 72 SER A CA 1
ATOM 539 C C . SER A 1 72 ? -7.844 46.584 30.761 1.00 49.38 72 SER A C 1
ATOM 541 O O . SER A 1 72 ? -9.014 46.500 31.154 1.00 49.38 72 SER A O 1
ATOM 543 N N . PRO A 1 73 ? -6.977 47.417 31.366 1.00 50.88 73 PRO A N 1
ATOM 544 C CA . PR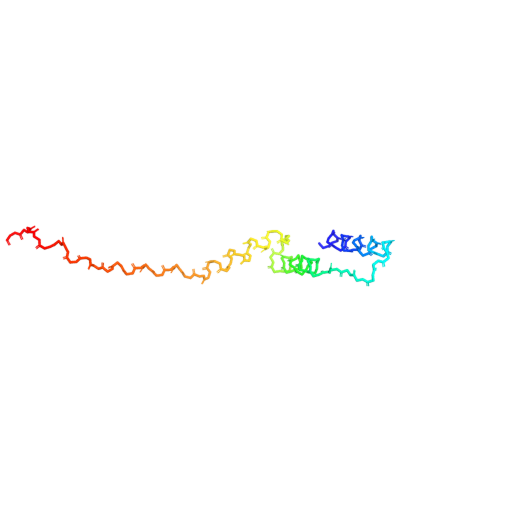O A 1 73 ? -7.363 48.328 32.435 1.00 50.88 73 PRO A CA 1
ATOM 545 C C . PRO A 1 73 ? -7.971 49.593 31.812 1.00 50.88 73 PRO A C 1
ATOM 547 O O . PRO A 1 73 ? -7.380 50.665 31.858 1.00 50.88 73 PRO A O 1
ATOM 550 N N . ALA A 1 74 ? -9.136 49.476 31.175 1.00 54.25 74 ALA A N 1
ATOM 551 C CA . ALA A 1 74 ? -9.761 50.599 30.467 1.00 54.25 74 ALA A CA 1
ATOM 552 C C . ALA A 1 74 ? -11.272 50.732 30.717 1.00 54.25 74 ALA A C 1
ATOM 554 O O . ALA A 1 74 ? -11.997 51.269 29.888 1.00 54.25 74 ALA A O 1
ATOM 555 N N . ALA A 1 75 ? -11.759 50.276 31.872 1.00 53.00 75 ALA A N 1
ATOM 556 C CA . ALA A 1 75 ? -13.140 50.510 32.297 1.00 53.00 75 ALA A CA 1
ATOM 557 C C . ALA A 1 75 ? -13.226 50.706 33.818 1.00 53.00 75 ALA A C 1
ATOM 559 O O . ALA A 1 75 ? -13.857 49.943 34.540 1.00 53.00 75 ALA A O 1
ATOM 560 N N . ARG A 1 76 ? -12.564 51.751 34.325 1.00 52.38 76 ARG A N 1
ATOM 561 C CA . ARG A 1 76 ? -12.911 52.348 35.622 1.00 52.38 76 ARG A CA 1
ATOM 562 C C . ARG A 1 76 ? -13.158 53.838 35.424 1.00 52.38 76 ARG A C 1
ATOM 564 O O . ARG A 1 76 ? -12.366 54.678 35.830 1.00 52.38 76 ARG A O 1
ATOM 571 N N . ARG A 1 77 ? -14.259 54.156 34.748 1.00 52.94 77 ARG A N 1
ATOM 572 C CA . ARG A 1 77 ? -14.931 55.452 34.848 1.00 52.94 77 ARG A CA 1
ATOM 573 C C . ARG A 1 77 ? -16.432 55.184 34.862 1.00 52.94 77 ARG A C 1
ATOM 575 O O . ARG A 1 77 ? -16.918 54.474 33.994 1.00 52.94 77 ARG A O 1
ATOM 582 N N . HIS A 1 78 ? -17.095 55.779 35.852 1.00 53.22 78 HIS A N 1
ATOM 583 C CA . HIS A 1 78 ? -18.541 55.793 36.089 1.00 53.22 78 HIS A CA 1
ATOM 584 C C . HIS A 1 78 ? -19.172 54.505 36.637 1.00 53.22 78 HIS A C 1
ATOM 586 O O . HIS A 1 78 ? -19.670 53.675 35.890 1.00 53.22 78 HIS A O 1
ATOM 592 N N . LEU A 1 79 ? -19.254 54.403 37.968 1.00 50.47 79 LEU A N 1
ATOM 593 C CA . LEU A 1 79 ? -20.497 54.720 38.685 1.00 50.47 79 LEU A CA 1
ATOM 594 C C . LEU A 1 79 ? -20.218 54.867 40.197 1.00 50.47 79 LEU A C 1
ATOM 596 O O . LEU A 1 79 ? -19.410 54.112 40.731 1.00 50.47 79 LEU A O 1
ATOM 600 N N . THR A 1 80 ? -20.927 55.834 40.798 1.00 46.91 80 THR A N 1
ATOM 601 C CA . THR A 1 80 ? -20.973 56.312 42.202 1.00 46.91 80 THR A CA 1
ATOM 602 C C . THR A 1 80 ? -19.737 57.012 42.746 1.00 46.91 80 THR A C 1
ATOM 604 O O . THR A 1 80 ? -18.731 56.324 43.022 1.00 46.91 80 THR A O 1
#

Secondary structure (DSSP, 8-state):
-HHHHHHHHHHHHHHHHTT-S----HHHHHHHHHHHHHHHHHSS-HHHHHHHHHHHHHHSS-PPPPP-----S-------

Radius of gyration: 25.91 Å; chains: 1; bounding box: 37×64×61 Å